Protein AF-A0A211YU98-F1 (afdb_monomer)

Sequence (91 aa):
MTIDTDWIAGYVDGTLDPNRRRLVEEALERDPTLAAAVRRERDTAALLSAAFPPVEEPLPPALATLLAPRPMAPIRPWPRRSGASATRPHC

Mean predicted aligned error: 12.79 Å

Organism: NCBI:txid171674

Nearest PDB structures (foldseek):
  2q1z-assembly1_B  TM=7.427E-01  e=2.632E-01  Cereibacter sphaeroides 2.4.1
  2q1z-assembly2_D  TM=7.424E-01  e=1.458E+00  Cereibacter sphaeroides 2.4.1
  2z2s-assembly2_D  TM=6.690E-01  e=1.458E+00  Cereibacter sphaeroides 2.4.1
  5yzg-assembly1_L  TM=2.148E-01  e=8.078E+00  Homo sapiens

Secondary structure (DSSP, 8-state):
----HHHHHHHHHS-S-HHHHHHHHHHHTT-HHHHHHHHHHHHHHHHHHHHSPPP-PPPPHHHHHHHSPPPPPP-PPP--------PPPP-

pLDDT: mean 86.38, std 11.76, range [48.53, 96.06]

Foldseek 3Di:
DDQDPVLLLCLLVVVDDPVSNVVLVVVVVVDVVSVVVSVVSNVVVVVVCVVDPDDPDDDDPVVVVVVPDDPDDDDDDDDDDPPPDDDDDDD

Radius of gyration: 31.07 Å; Cα contacts (8 Å, |Δi|>4): 24; chains: 1; bounding box: 69×79×42 Å

Structure (mmCIF, N/CA/C/O backbone):
data_AF-A0A211YU98-F1
#
_entry.id   AF-A0A211YU98-F1
#
loop_
_atom_site.group_PDB
_atom_site.id
_atom_site.type_symbol
_atom_site.label_atom_id
_atom_site.label_alt_id
_atom_site.label_comp_id
_atom_site.label_asym_id
_atom_site.label_entity_id
_atom_site.label_seq_id
_atom_site.pdbx_PDB_ins_code
_atom_site.Cartn_x
_atom_site.Cartn_y
_atom_site.Cartn_z
_atom_site.occupancy
_atom_site.B_iso_or_equiv
_atom_site.auth_seq_id
_atom_site.auth_comp_id
_atom_site.auth_asym_id
_atom_site.auth_atom_id
_atom_site.pdbx_PDB_model_num
ATOM 1 N N . MET A 1 1 ? -14.052 11.889 16.095 1.00 60.31 1 MET A N 1
ATOM 2 C CA . MET A 1 1 ? -13.074 11.945 14.989 1.00 60.31 1 MET A CA 1
ATOM 3 C C . MET A 1 1 ? -13.482 10.869 14.003 1.00 60.31 1 MET A C 1
ATOM 5 O O . MET A 1 1 ? -13.690 9.752 14.454 1.00 60.31 1 MET A O 1
ATOM 9 N N . THR A 1 2 ? -13.684 11.202 12.731 1.00 82.62 2 THR A N 1
ATOM 10 C CA . THR A 1 2 ? -14.155 10.240 11.721 1.00 82.62 2 THR A CA 1
ATOM 11 C C . THR A 1 2 ? -12.965 9.819 10.874 1.00 82.62 2 THR A C 1
ATOM 13 O O . THR A 1 2 ? -12.281 10.688 10.344 1.00 82.62 2 THR A O 1
ATOM 16 N N . ILE A 1 3 ? -12.698 8.516 10.796 1.00 89.44 3 ILE A N 1
ATOM 17 C CA . ILE A 1 3 ? -11.687 7.969 9.887 1.00 89.44 3 ILE A CA 1
ATOM 18 C C . ILE A 1 3 ? -12.332 7.881 8.506 1.00 89.44 3 ILE A C 1
ATOM 20 O O . ILE A 1 3 ? -13.337 7.194 8.331 1.00 89.44 3 ILE A O 1
ATOM 24 N N . ASP A 1 4 ? -11.786 8.631 7.559 1.00 92.31 4 ASP A N 1
ATOM 25 C CA . ASP A 1 4 ? -12.248 8.680 6.176 1.00 92.31 4 ASP A CA 1
ATOM 26 C C . ASP A 1 4 ? -11.489 7.691 5.273 1.00 92.31 4 ASP A C 1
ATOM 28 O O . ASP A 1 4 ? -10.591 6.959 5.699 1.00 92.31 4 ASP A O 1
ATOM 32 N N . THR A 1 5 ? -11.885 7.652 4.002 1.00 91.31 5 THR A N 1
ATOM 33 C CA . THR A 1 5 ? -11.330 6.737 3.003 1.00 91.31 5 THR A CA 1
ATOM 34 C C . THR A 1 5 ? -9.854 7.004 2.698 1.00 91.31 5 THR A C 1
ATOM 36 O O . THR A 1 5 ? -9.125 6.039 2.476 1.00 91.31 5 THR A O 1
ATOM 39 N N . ASP A 1 6 ? -9.377 8.252 2.760 1.00 93.00 6 ASP A N 1
ATOM 40 C CA . ASP A 1 6 ? -7.966 8.576 2.499 1.00 93.00 6 ASP A CA 1
ATOM 41 C C . ASP A 1 6 ? -7.075 8.035 3.620 1.00 93.00 6 ASP A C 1
ATOM 43 O O . ASP A 1 6 ? -5.981 7.524 3.374 1.00 93.00 6 ASP A O 1
ATOM 47 N N . TRP A 1 7 ? -7.555 8.086 4.865 1.00 95.62 7 TRP A N 1
ATOM 48 C CA . TRP A 1 7 ? -6.850 7.474 5.993 1.00 95.62 7 TRP A CA 1
ATOM 49 C C . TRP A 1 7 ? -6.804 5.951 5.880 1.00 95.62 7 TRP A C 1
ATOM 51 O O . TRP A 1 7 ? -5.776 5.354 6.199 1.00 95.62 7 TRP A O 1
ATOM 61 N N . ILE A 1 8 ? -7.888 5.321 5.418 1.00 95.31 8 ILE A N 1
ATOM 62 C CA . ILE A 1 8 ? -7.938 3.871 5.188 1.00 95.31 8 ILE A CA 1
ATOM 63 C C . ILE A 1 8 ? -6.952 3.473 4.084 1.00 95.31 8 ILE A C 1
ATOM 65 O O . ILE A 1 8 ? -6.144 2.570 4.304 1.00 95.31 8 ILE A O 1
ATOM 69 N N . ALA A 1 9 ? -6.968 4.166 2.942 1.00 93.38 9 ALA A N 1
ATOM 70 C CA . ALA A 1 9 ?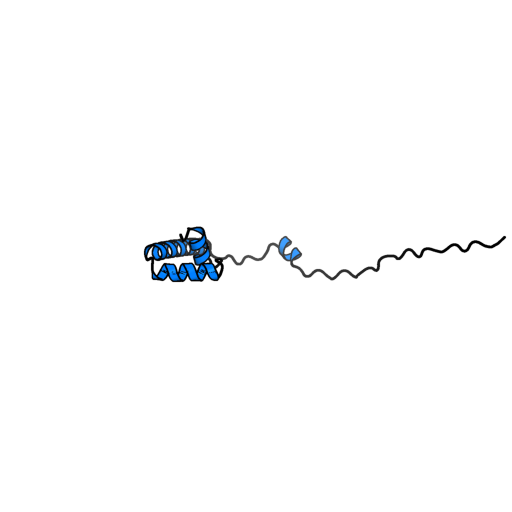 -6.050 3.913 1.832 1.00 93.38 9 ALA A CA 1
ATOM 71 C C . ALA A 1 9 ? -4.588 4.101 2.267 1.00 93.38 9 ALA A C 1
ATOM 73 O O . ALA A 1 9 ? -3.784 3.179 2.129 1.00 93.38 9 ALA A O 1
ATOM 74 N N . GLY A 1 10 ? -4.286 5.228 2.923 1.00 95.00 10 GLY A N 1
ATOM 75 C CA . GLY A 1 10 ? -2.953 5.521 3.451 1.00 95.00 10 GLY A CA 1
ATOM 76 C C . GLY A 1 10 ? -2.473 4.511 4.504 1.00 95.00 10 GLY A C 1
ATOM 77 O O . GLY A 1 10 ? -1.277 4.258 4.673 1.00 95.00 10 GLY A O 1
ATOM 78 N N . TYR A 1 11 ? -3.397 3.949 5.287 1.00 95.75 11 TYR A N 1
ATOM 79 C CA . TYR A 1 11 ? -3.075 2.901 6.254 1.00 95.75 11 TYR A CA 1
ATOM 80 C C . TYR A 1 11 ? -2.740 1.577 5.554 1.00 95.75 11 TYR A C 1
ATOM 82 O O . TYR A 1 11 ? -1.844 0.859 6.000 1.00 95.75 11 TYR A O 1
ATOM 90 N N . VAL A 1 12 ? -3.438 1.257 4.461 1.00 95.12 12 VAL A N 1
ATOM 91 C CA . VAL A 1 12 ? -3.237 0.027 3.682 1.00 95.12 12 VAL A CA 1
ATOM 92 C C . VAL A 1 12 ? -1.960 0.068 2.846 1.00 95.12 12 VAL A C 1
ATOM 94 O O . VAL A 1 12 ? -1.236 -0.926 2.832 1.00 95.12 12 VAL A O 1
ATOM 97 N N . ASP A 1 13 ? -1.656 1.193 2.200 1.00 91.12 13 ASP A N 1
ATOM 98 C CA . ASP A 1 13 ? -0.454 1.364 1.369 1.00 91.12 13 ASP A CA 1
ATOM 99 C C . ASP A 1 13 ? 0.811 1.746 2.172 1.00 91.12 13 ASP A C 1
ATOM 101 O O . ASP A 1 13 ? 1.924 1.738 1.645 1.00 91.12 13 ASP A O 1
ATOM 105 N N . GLY A 1 14 ? 0.657 2.054 3.465 1.00 94.19 14 GLY A N 1
ATOM 106 C CA . GLY A 1 14 ? 1.751 2.399 4.370 1.00 94.19 14 GLY A CA 1
ATOM 107 C C . GLY A 1 14 ? 2.221 3.857 4.301 1.00 94.19 14 GLY A C 1
ATOM 108 O O . GLY A 1 14 ? 3.199 4.196 4.976 1.00 94.19 14 GLY A O 1
ATOM 109 N N . THR A 1 15 ? 1.535 4.726 3.559 1.00 95.38 15 THR A N 1
ATOM 110 C CA . THR A 1 15 ? 1.872 6.153 3.402 1.00 95.38 15 THR A CA 1
ATOM 111 C C . THR A 1 15 ? 1.328 7.046 4.522 1.00 95.38 15 THR A C 1
ATOM 113 O O . THR A 1 15 ? 1.728 8.206 4.641 1.00 95.38 15 THR A O 1
ATOM 116 N N . LEU A 1 16 ? 0.449 6.521 5.382 1.00 95.81 16 LEU A N 1
ATOM 117 C CA . LEU A 1 16 ? -0.130 7.284 6.487 1.00 95.81 16 LEU A CA 1
ATOM 118 C C . LEU A 1 16 ? 0.921 7.670 7.541 1.00 95.81 16 LEU A C 1
ATOM 120 O O . LEU A 1 16 ? 1.704 6.829 7.991 1.00 95.81 16 LEU A O 1
ATOM 124 N N . ASP A 1 17 ? 0.868 8.931 7.984 1.00 95.12 17 ASP A N 1
ATOM 125 C CA . ASP A 1 17 ? 1.710 9.472 9.058 1.00 95.12 17 ASP A CA 1
ATOM 126 C C . ASP A 1 17 ? 1.639 8.616 10.345 1.00 95.12 17 ASP A C 1
ATOM 128 O O . ASP A 1 17 ? 0.551 8.147 10.704 1.00 95.12 17 ASP A O 1
ATOM 132 N N . PRO A 1 18 ? 2.749 8.446 11.093 1.00 94.94 18 PRO A N 1
ATOM 133 C CA . PRO A 1 18 ? 2.789 7.595 12.284 1.00 94.94 18 PRO A CA 1
ATOM 134 C C . PRO A 1 18 ? 1.758 7.935 13.368 1.00 94.94 18 PRO A C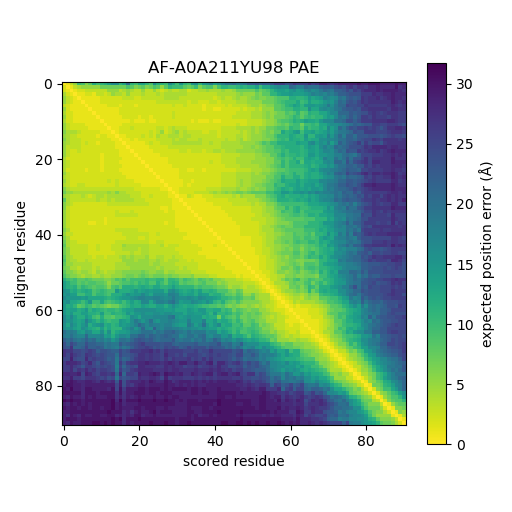 1
ATOM 136 O O . PRO A 1 18 ? 1.242 7.026 14.021 1.00 94.94 18 PRO A O 1
ATOM 139 N N . ASN A 1 19 ? 1.429 9.215 13.576 1.00 94.75 19 ASN A N 1
ATOM 140 C CA . ASN A 1 19 ? 0.430 9.603 14.575 1.00 94.75 19 ASN A CA 1
ATOM 141 C C . ASN A 1 19 ? -0.974 9.195 14.128 1.00 94.75 19 ASN A C 1
ATOM 143 O O . ASN A 1 19 ? -1.756 8.671 14.920 1.00 94.75 19 ASN A O 1
ATOM 147 N N . ARG A 1 20 ? -1.283 9.392 12.843 1.00 94.38 20 ARG A N 1
ATOM 148 C CA . ARG A 1 20 ? -2.566 8.990 12.253 1.00 94.38 20 ARG A CA 1
ATOM 149 C C . ARG A 1 20 ? -2.709 7.472 12.207 1.00 94.38 20 ARG A C 1
ATOM 151 O O . ARG A 1 20 ? -3.783 6.960 12.498 1.00 94.38 20 ARG A O 1
ATOM 158 N N . ARG A 1 21 ? -1.619 6.754 11.931 1.00 95.62 21 ARG A N 1
ATOM 159 C CA . ARG A 1 21 ? -1.570 5.288 11.970 1.00 95.62 21 ARG A CA 1
ATOM 160 C C . ARG A 1 21 ? -1.989 4.732 13.329 1.00 95.62 21 ARG A C 1
ATOM 162 O O . ARG A 1 21 ? -2.870 3.882 13.365 1.00 95.62 21 ARG A O 1
ATOM 169 N N . ARG A 1 22 ? -1.444 5.265 14.427 1.00 95.25 22 ARG A N 1
ATOM 170 C CA . ARG A 1 22 ? -1.834 4.846 15.787 1.00 95.25 22 ARG A CA 1
ATOM 171 C C . ARG A 1 22 ? -3.321 5.055 16.059 1.00 95.25 22 ARG A C 1
ATOM 173 O O . ARG A 1 22 ? -3.969 4.188 16.628 1.00 95.25 22 ARG A O 1
ATOM 180 N N . LEU A 1 23 ? -3.880 6.177 15.605 1.00 94.75 23 LEU A N 1
ATOM 181 C CA . LEU A 1 23 ? -5.311 6.451 15.757 1.00 94.75 23 LEU A CA 1
ATOM 182 C C . LEU A 1 23 ? -6.183 5.452 14.981 1.00 94.75 23 LEU A C 1
ATOM 184 O O . LEU A 1 23 ? -7.242 5.064 15.470 1.00 94.75 23 LEU A O 1
ATOM 188 N N . VAL A 1 24 ? -5.747 5.026 13.791 1.00 94.38 24 VAL A N 1
ATOM 189 C CA . VAL A 1 24 ? -6.433 3.981 13.015 1.00 94.38 24 VAL A CA 1
ATOM 190 C C . VAL A 1 24 ? -6.315 2.621 13.703 1.00 94.38 24 VAL A C 1
ATOM 192 O O . VAL A 1 24 ? -7.311 1.914 13.795 1.00 94.38 24 VAL A O 1
ATOM 195 N N . GLU A 1 25 ? -5.143 2.267 14.232 1.00 95.00 25 GLU A N 1
ATOM 196 C CA . GLU A 1 25 ? -4.924 1.013 14.971 1.00 95.00 25 GLU A CA 1
ATOM 197 C C . GLU A 1 25 ? -5.828 0.918 16.205 1.00 95.00 25 GLU A C 1
ATOM 199 O O . GLU A 1 25 ? -6.548 -0.063 16.375 1.00 95.00 25 GLU A O 1
ATOM 204 N N . GLU A 1 26 ? -5.885 1.979 17.007 1.00 94.81 26 GLU A N 1
ATOM 205 C CA . GLU A 1 26 ? -6.791 2.056 18.152 1.00 94.81 26 GLU A CA 1
ATOM 206 C C . GLU A 1 26 ? -8.275 1.986 17.760 1.00 94.81 26 GLU A C 1
ATOM 208 O O . GLU A 1 26 ? -9.107 1.479 18.517 1.00 94.81 26 GLU A O 1
ATOM 213 N N . ALA A 1 27 ? -8.643 2.541 16.604 1.00 93.81 27 ALA A N 1
ATOM 214 C CA . ALA A 1 27 ? -10.010 2.470 16.107 1.00 93.81 27 ALA A CA 1
ATOM 215 C C . ALA A 1 27 ? -10.351 1.069 15.582 1.00 93.81 27 ALA A C 1
ATOM 217 O O . ALA A 1 27 ? -11.466 0.604 15.798 1.00 93.81 27 ALA A O 1
ATOM 218 N N . LEU A 1 28 ? -9.397 0.370 14.962 1.00 94.81 28 LEU A N 1
ATOM 219 C CA . LEU A 1 28 ? -9.570 -0.999 14.469 1.00 94.81 28 LEU A CA 1
ATOM 220 C C . LEU A 1 28 ? -9.875 -1.998 15.590 1.00 94.81 28 LEU A C 1
ATOM 222 O O . LEU A 1 28 ? -10.628 -2.943 15.368 1.00 94.81 28 LEU A O 1
ATOM 226 N N . GLU A 1 29 ? -9.339 -1.782 16.792 1.00 93.38 29 GLU A N 1
ATOM 227 C CA . GLU A 1 29 ? -9.647 -2.613 17.964 1.00 93.38 29 GLU A CA 1
ATOM 228 C C . GLU A 1 29 ? -11.100 -2.465 18.440 1.00 93.38 29 GLU A C 1
ATOM 230 O O . GLU A 1 29 ? -11.651 -3.373 19.064 1.00 93.38 29 GLU A O 1
ATOM 235 N N . ARG A 1 30 ? -11.722 -1.313 18.170 1.00 93.38 30 ARG A N 1
ATOM 236 C CA . ARG A 1 30 ? -13.028 -0.926 18.729 1.00 93.38 30 ARG A CA 1
ATOM 237 C C . ARG A 1 30 ? -14.150 -0.944 17.693 1.00 93.38 30 ARG A C 1
ATOM 239 O O . ARG A 1 30 ? -15.313 -1.062 18.072 1.00 93.38 30 ARG A O 1
ATOM 246 N N . ASP A 1 31 ? -13.815 -0.831 16.410 1.00 94.00 31 ASP A N 1
ATOM 247 C CA . ASP A 1 31 ? -14.765 -0.729 15.308 1.00 94.00 31 ASP A CA 1
ATOM 248 C C . ASP A 1 31 ? -14.588 -1.879 14.291 1.00 94.00 31 ASP A C 1
ATOM 250 O O . ASP A 1 31 ? -13.715 -1.828 13.415 1.00 94.00 31 ASP A O 1
ATOM 254 N N . PRO A 1 32 ? -15.448 -2.916 14.345 1.00 93.38 32 PRO A N 1
ATOM 255 C CA . PRO A 1 32 ? -15.395 -4.021 13.391 1.00 93.38 32 PRO A CA 1
ATOM 256 C C . PRO A 1 32 ? -15.780 -3.603 11.962 1.00 93.38 32 PRO A C 1
ATOM 258 O O . PRO A 1 32 ? -15.402 -4.283 11.005 1.00 93.38 32 PRO A O 1
ATOM 261 N N . THR A 1 33 ? -16.512 -2.498 11.782 1.00 93.62 33 THR A N 1
ATOM 262 C CA . THR A 1 33 ? -16.892 -2.010 10.447 1.00 93.62 33 THR A CA 1
ATOM 263 C C . THR A 1 33 ? -15.702 -1.376 9.736 1.00 93.62 33 THR A C 1
ATOM 265 O O . THR A 1 33 ? -15.464 -1.660 8.559 1.00 93.62 33 THR A O 1
ATOM 268 N N . LEU A 1 34 ? -14.880 -0.625 10.472 1.00 94.31 34 LEU A N 1
ATOM 269 C CA . LEU A 1 34 ? -13.599 -0.119 9.988 1.00 94.31 34 LEU A CA 1
ATOM 270 C C . LEU A 1 34 ? -12.654 -1.270 9.620 1.00 94.31 34 LEU A C 1
ATOM 272 O O . LEU A 1 34 ? -12.017 -1.232 8.566 1.00 94.31 34 LEU A O 1
ATOM 276 N N . ALA A 1 35 ? -12.605 -2.325 10.438 1.00 94.44 35 ALA A N 1
ATOM 277 C CA . ALA A 1 35 ? -11.802 -3.509 10.137 1.00 94.44 35 ALA A CA 1
ATOM 278 C C . ALA A 1 35 ? -12.236 -4.191 8.829 1.00 94.44 35 ALA A C 1
ATOM 280 O O . ALA A 1 35 ? -11.388 -4.582 8.021 1.00 94.44 35 ALA A O 1
ATOM 281 N N . ALA A 1 36 ? -13.546 -4.285 8.578 1.00 95.19 36 ALA A N 1
ATOM 282 C CA . ALA A 1 36 ? -14.072 -4.795 7.314 1.00 95.19 36 ALA A CA 1
ATOM 283 C C . ALA A 1 36 ? -13.707 -3.890 6.122 1.00 95.19 36 ALA A C 1
ATOM 285 O O . ALA A 1 36 ? -13.337 -4.401 5.062 1.00 95.19 36 ALA A O 1
ATOM 286 N N . ALA A 1 37 ? -13.751 -2.565 6.295 1.00 94.56 37 ALA A N 1
ATOM 287 C CA . ALA A 1 37 ? -13.363 -1.608 5.259 1.00 94.56 37 ALA A CA 1
ATOM 288 C C . ALA A 1 37 ? -11.870 -1.715 4.900 1.00 94.56 37 ALA A C 1
ATOM 290 O O . ALA A 1 37 ? -11.530 -1.847 3.725 1.00 94.56 37 ALA A O 1
ATOM 291 N N . VAL A 1 38 ? -10.986 -1.759 5.904 1.00 95.69 38 VAL A N 1
ATOM 292 C CA . VAL A 1 38 ? -9.540 -1.966 5.709 1.00 95.69 38 VAL A CA 1
ATOM 293 C C . VAL A 1 38 ? -9.261 -3.302 5.021 1.00 95.69 38 VAL A C 1
ATOM 295 O O . VAL A 1 38 ? -8.395 -3.383 4.149 1.00 95.69 38 VAL A O 1
ATOM 298 N N . ARG A 1 39 ? -9.992 -4.363 5.382 1.00 95.75 39 ARG A N 1
ATOM 299 C CA . ARG A 1 39 ? -9.840 -5.668 4.730 1.00 95.75 39 ARG A CA 1
ATOM 300 C C . ARG A 1 39 ? -10.237 -5.620 3.255 1.00 95.75 39 ARG A C 1
ATOM 302 O O . ARG A 1 39 ? -9.464 -6.079 2.424 1.00 95.75 39 ARG A O 1
ATOM 309 N N . ARG A 1 40 ? -11.381 -5.014 2.926 1.00 95.38 40 ARG A N 1
ATOM 310 C CA . ARG A 1 40 ? -11.824 -4.827 1.533 1.00 95.38 40 ARG A CA 1
ATOM 311 C C . ARG A 1 40 ? -10.792 -4.060 0.703 1.00 95.38 40 ARG A C 1
ATOM 313 O O . ARG A 1 40 ? -10.551 -4.411 -0.452 1.00 95.38 40 ARG A O 1
ATOM 320 N N . GLU A 1 41 ? -10.194 -3.025 1.281 1.00 95.06 41 GLU A N 1
ATOM 321 C CA . GLU A 1 41 ? -9.173 -2.226 0.602 1.00 95.06 41 GLU A CA 1
ATOM 322 C C . GLU A 1 41 ? -7.896 -3.045 0.352 1.00 95.06 41 GLU A C 1
ATOM 324 O O . GLU A 1 41 ? -7.371 -3.052 -0.760 1.00 95.06 41 GLU A O 1
ATOM 329 N N .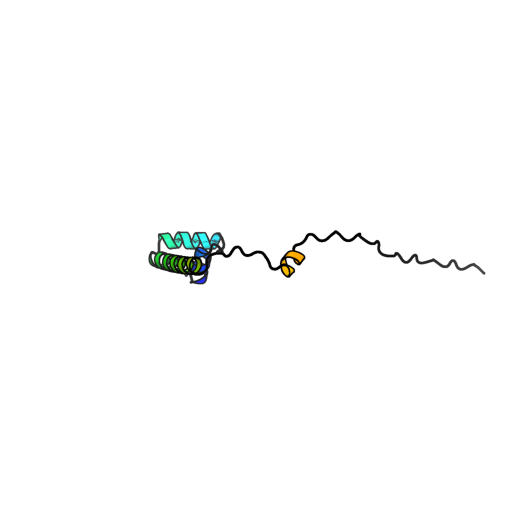 ARG A 1 42 ? -7.455 -3.843 1.336 1.00 95.44 42 ARG A N 1
ATOM 330 C CA . ARG A 1 42 ? -6.336 -4.790 1.167 1.00 95.44 42 ARG A CA 1
ATOM 331 C C . ARG A 1 42 ? -6.605 -5.832 0.090 1.00 95.44 42 ARG A C 1
ATOM 333 O O . ARG A 1 42 ? -5.723 -6.096 -0.723 1.00 95.44 42 ARG A O 1
ATOM 340 N N . ASP A 1 43 ? -7.807 -6.401 0.066 1.00 96.06 43 ASP A N 1
ATOM 341 C CA . ASP A 1 43 ? -8.197 -7.384 -0.946 1.00 96.06 43 ASP A CA 1
ATOM 342 C C . ASP A 1 43 ? -8.176 -6.749 -2.349 1.00 96.06 43 ASP A C 1
ATOM 344 O O . ASP A 1 43 ? -7.683 -7.348 -3.304 1.00 96.06 43 ASP A O 1
ATOM 348 N N . THR A 1 44 ? -8.632 -5.498 -2.470 1.00 93.69 44 THR A N 1
ATOM 349 C CA . THR A 1 44 ? -8.586 -4.734 -3.728 1.00 93.69 44 THR A CA 1
ATOM 350 C C . THR A 1 44 ? -7.147 -4.462 -4.171 1.00 93.69 44 THR A C 1
ATOM 352 O O . THR A 1 44 ? -6.799 -4.717 -5.326 1.00 93.69 44 THR A O 1
ATOM 355 N N . ALA A 1 45 ? -6.284 -4.010 -3.258 1.00 91.38 45 ALA A N 1
ATOM 356 C CA . ALA A 1 45 ? -4.866 -3.790 -3.536 1.00 91.38 45 ALA A CA 1
ATOM 357 C C . ALA A 1 45 ? -4.153 -5.088 -3.956 1.00 91.38 45 ALA A C 1
ATOM 359 O O . ALA A 1 45 ? -3.356 -5.083 -4.895 1.00 91.38 45 ALA A O 1
ATOM 360 N N . ALA A 1 46 ? -4.483 -6.215 -3.319 1.00 92.69 46 ALA A N 1
ATOM 361 C CA . ALA A 1 46 ? -3.949 -7.525 -3.679 1.00 92.69 46 ALA A CA 1
ATOM 362 C C . ALA A 1 46 ? -4.387 -7.962 -5.086 1.00 92.69 46 ALA A C 1
ATOM 364 O O . ALA A 1 46 ? -3.555 -8.440 -5.858 1.00 92.69 46 ALA A O 1
ATOM 365 N N . LEU A 1 47 ? -5.658 -7.755 -5.454 1.00 94.81 47 LEU A N 1
ATOM 366 C CA . LEU A 1 47 ? -6.154 -8.036 -6.807 1.00 94.81 47 LEU A CA 1
ATOM 367 C C . LEU A 1 47 ? -5.416 -7.211 -7.866 1.00 94.81 47 LEU A C 1
ATOM 369 O O . LEU A 1 47 ? -5.013 -7.755 -8.894 1.00 94.81 47 LEU A O 1
ATOM 373 N N . LEU A 1 48 ? -5.201 -5.919 -7.608 1.00 92.25 48 LEU A N 1
ATOM 374 C CA . LEU A 1 48 ? -4.454 -5.046 -8.514 1.00 92.25 48 LEU A CA 1
ATOM 375 C C . LEU A 1 48 ? -2.991 -5.478 -8.635 1.00 92.25 48 LEU A C 1
ATOM 377 O O . LEU A 1 48 ? -2.488 -5.605 -9.748 1.00 92.25 48 LEU A O 1
ATOM 381 N N . SER A 1 49 ? -2.324 -5.769 -7.516 1.00 90.31 49 SER A N 1
ATOM 382 C CA . SER A 1 49 ? -0.936 -6.240 -7.529 1.00 90.31 49 SER A CA 1
ATOM 383 C C . SER A 1 49 ? -0.779 -7.586 -8.241 1.00 90.31 49 SER A C 1
ATOM 385 O O . SER A 1 49 ? 0.259 -7.828 -8.851 1.00 90.31 49 SER A O 1
ATOM 387 N N . ALA A 1 50 ? -1.782 -8.463 -8.169 1.00 93.25 50 ALA A N 1
ATOM 388 C CA . ALA A 1 50 ? -1.779 -9.730 -8.892 1.00 93.25 50 ALA A CA 1
ATOM 389 C C . ALA A 1 50 ? -2.025 -9.540 -10.398 1.00 93.25 50 ALA A C 1
ATOM 391 O O . ALA A 1 50 ? -1.429 -10.246 -11.209 1.00 93.25 50 ALA A O 1
ATOM 392 N N . ALA A 1 51 ? -2.890 -8.593 -10.778 1.00 95.25 51 ALA A N 1
ATOM 393 C CA . ALA A 1 51 ? -3.181 -8.276 -12.177 1.00 95.25 51 ALA A CA 1
ATOM 394 C C . ALA A 1 51 ? -2.025 -7.537 -12.873 1.00 95.25 51 ALA A C 1
ATOM 396 O O . ALA A 1 51 ? -1.812 -7.716 -14.071 1.00 95.25 51 ALA A O 1
ATOM 397 N N . PHE A 1 52 ? -1.278 -6.730 -12.118 1.00 90.62 52 PHE A N 1
ATOM 398 C CA . PHE A 1 52 ? -0.136 -5.951 -12.588 1.00 90.62 52 PHE A CA 1
ATOM 399 C C . PHE A 1 52 ? 1.126 -6.357 -11.818 1.00 90.62 52 PHE A C 1
ATOM 401 O O . PHE A 1 52 ? 1.585 -5.607 -10.950 1.00 90.62 52 PHE A O 1
ATOM 408 N N . PRO A 1 53 ? 1.685 -7.550 -12.093 1.00 86.88 53 PRO A N 1
ATOM 409 C CA . PRO A 1 53 ? 2.919 -7.970 -11.451 1.00 86.88 53 PRO A CA 1
ATOM 410 C C . PRO A 1 53 ? 4.052 -6.995 -11.803 1.00 86.88 53 PRO A C 1
ATOM 412 O O . PRO A 1 53 ? 4.061 -6.430 -12.902 1.00 86.88 53 PRO A O 1
ATOM 415 N N . PRO A 1 54 ? 5.024 -6.791 -10.898 1.00 85.12 54 PRO A N 1
ATOM 416 C CA . PRO A 1 54 ? 6.178 -5.960 -11.194 1.00 85.12 54 PRO A CA 1
ATOM 417 C C . PRO A 1 54 ?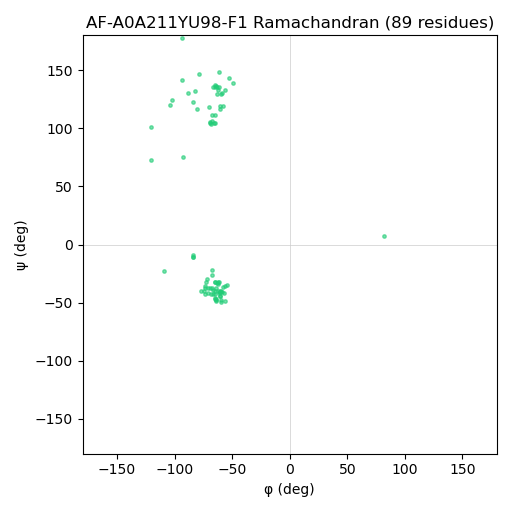 6.924 -6.536 -12.398 1.00 85.12 54 PRO A C 1
ATOM 419 O O . PRO A 1 54 ? 7.229 -7.728 -12.449 1.00 85.12 54 PRO A O 1
ATOM 422 N N . VAL A 1 55 ? 7.208 -5.675 -13.369 1.00 87.62 55 VAL A N 1
ATOM 423 C CA . VAL A 1 55 ? 7.972 -6.028 -14.560 1.00 87.62 55 VAL A CA 1
ATOM 424 C C . VAL A 1 55 ? 9.378 -5.468 -14.407 1.00 87.62 55 VAL A C 1
ATOM 426 O O . VAL A 1 55 ? 9.568 -4.260 -14.269 1.00 87.62 55 VAL A O 1
ATOM 429 N N . GLU A 1 56 ? 10.368 -6.354 -14.424 1.00 83.94 56 GLU A N 1
ATOM 430 C CA . GLU A 1 56 ? 11.783 -5.995 -14.364 1.00 83.94 56 GLU A CA 1
ATOM 431 C C . GLU A 1 56 ? 12.323 -5.871 -15.796 1.00 83.94 56 GLU A C 1
ATOM 433 O O . GLU A 1 56 ? 12.974 -6.762 -16.339 1.00 83.94 56 GLU A O 1
ATOM 438 N N . GLU A 1 57 ? 11.963 -4.769 -16.453 1.00 85.38 57 GLU A N 1
ATOM 439 C CA . GLU A 1 57 ? 12.441 -4.441 -17.796 1.00 85.38 57 GLU A CA 1
ATOM 440 C C . GLU A 1 57 ? 13.688 -3.547 -17.734 1.00 85.38 57 GLU A C 1
ATOM 442 O O . GLU A 1 57 ? 13.771 -2.644 -16.892 1.00 85.38 57 GLU A O 1
ATOM 447 N N . PRO A 1 58 ? 14.673 -3.757 -18.629 1.00 84.44 58 PRO A N 1
ATOM 448 C CA . PRO A 1 58 ? 15.829 -2.882 -18.697 1.00 84.44 58 PRO A CA 1
ATOM 449 C C . PRO A 1 58 ? 15.378 -1.460 -19.039 1.00 84.44 58 PRO A C 1
ATOM 451 O O . PRO A 1 58 ? 14.579 -1.245 -19.952 1.00 84.44 58 PRO A O 1
ATOM 454 N N . LEU A 1 59 ? 15.934 -0.475 -18.330 1.00 86.62 59 LEU A N 1
ATOM 455 C CA . LEU A 1 59 ? 15.670 0.928 -18.628 1.00 86.62 59 LEU A CA 1
ATOM 456 C C . LEU A 1 59 ? 16.022 1.224 -20.096 1.00 86.62 59 LEU A C 1
ATOM 458 O O . LEU A 1 59 ? 17.122 0.874 -20.539 1.00 86.62 59 LEU A O 1
ATOM 462 N N . PRO A 1 60 ? 15.147 1.917 -20.848 1.00 91.38 60 PRO A N 1
ATOM 463 C CA . PRO A 1 60 ? 15.453 2.356 -22.200 1.00 91.38 60 PRO A CA 1
ATOM 464 C C . PRO A 1 60 ? 16.816 3.070 -22.271 1.00 91.38 60 PRO A C 1
ATOM 466 O O . PRO A 1 60 ? 17.106 3.898 -21.399 1.00 91.38 60 PRO A O 1
ATOM 469 N N . PRO A 1 61 ? 17.643 2.832 -23.311 1.00 89.50 61 PRO A N 1
ATOM 470 C CA . PRO A 1 61 ? 19.009 3.365 -23.383 1.00 89.50 61 PRO A CA 1
ATOM 471 C C . PRO A 1 61 ? 19.106 4.886 -23.213 1.00 89.50 61 PRO A C 1
ATOM 473 O O . PRO A 1 61 ? 20.048 5.396 -22.602 1.00 89.50 61 PRO A O 1
ATOM 476 N N . ALA A 1 62 ? 18.105 5.618 -23.710 1.00 89.38 62 ALA A N 1
ATOM 477 C CA . ALA A 1 62 ? 18.007 7.063 -23.538 1.00 89.38 62 ALA A CA 1
ATOM 478 C C . ALA A 1 62 ? 17.929 7.479 -22.057 1.00 89.38 62 ALA A C 1
AT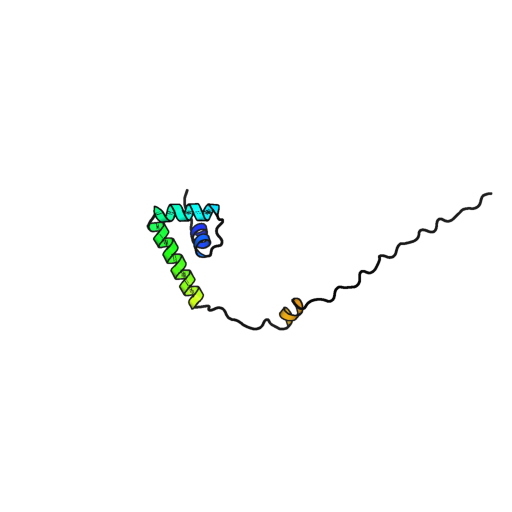OM 480 O O . ALA A 1 62 ? 18.588 8.436 -21.663 1.00 89.38 62 ALA A O 1
ATOM 481 N N . LEU A 1 63 ? 17.182 6.743 -21.225 1.00 89.50 63 LEU A N 1
ATOM 482 C CA . LEU A 1 63 ? 17.080 6.996 -19.784 1.00 89.50 63 LEU A CA 1
ATOM 483 C C . LEU A 1 63 ? 18.321 6.501 -19.038 1.00 89.50 63 LEU A C 1
ATOM 485 O O . LEU A 1 63 ? 18.835 7.208 -18.173 1.00 89.50 63 LEU A O 1
ATOM 489 N N . ALA A 1 64 ? 18.854 5.335 -19.415 1.00 89.62 64 ALA A N 1
A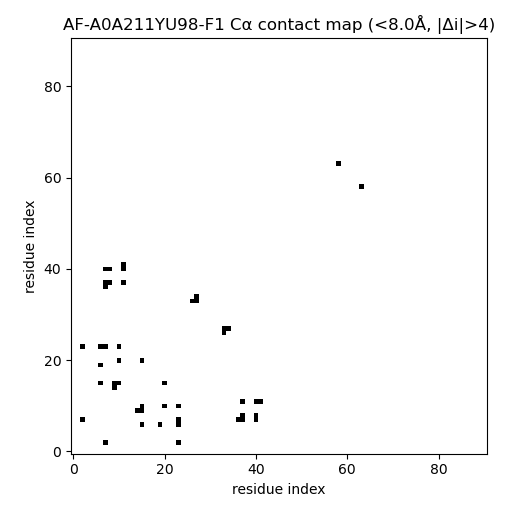TOM 490 C CA . ALA A 1 64 ? 20.086 4.803 -18.831 1.00 89.62 64 ALA A CA 1
ATOM 491 C C . ALA A 1 64 ? 21.272 5.775 -19.002 1.00 89.62 64 ALA A C 1
ATOM 493 O O . ALA A 1 64 ? 22.078 5.948 -18.090 1.00 89.62 64 ALA A O 1
ATOM 494 N N . THR A 1 65 ? 21.333 6.481 -20.136 1.00 90.00 65 THR A N 1
ATOM 495 C CA . THR A 1 65 ? 22.359 7.501 -20.415 1.00 90.00 65 THR A CA 1
ATOM 496 C C . THR A 1 65 ? 22.270 8.701 -19.465 1.00 90.00 65 THR A C 1
ATOM 498 O O . THR A 1 65 ? 23.296 9.283 -19.125 1.00 90.00 65 THR A O 1
ATOM 501 N N . LEU A 1 66 ? 21.069 9.065 -18.997 1.00 89.00 66 LEU A N 1
ATOM 502 C CA . LEU A 1 66 ? 20.888 10.164 -18.039 1.00 89.00 66 LEU A CA 1
ATOM 503 C C . LEU A 1 66 ? 21.388 9.808 -16.634 1.00 89.00 66 LEU A C 1
ATOM 505 O O . LEU A 1 66 ? 21.818 10.694 -15.900 1.00 89.00 66 LEU A O 1
ATOM 509 N N . LEU A 1 67 ? 21.335 8.525 -16.269 1.00 86.88 67 LEU A N 1
ATOM 510 C CA . LEU A 1 67 ? 21.836 8.016 -14.990 1.00 86.88 67 LEU A CA 1
ATOM 511 C C . LEU A 1 67 ? 23.342 7.721 -15.023 1.00 86.88 67 LEU A C 1
ATOM 513 O O . LEU A 1 67 ? 23.940 7.476 -13.975 1.00 86.88 67 LEU A O 1
ATOM 517 N N . ALA A 1 68 ? 23.963 7.735 -16.208 1.00 87.31 68 ALA A N 1
ATOM 518 C CA . ALA A 1 68 ? 25.385 7.477 -16.344 1.00 87.31 68 ALA A CA 1
ATOM 519 C C . ALA A 1 68 ? 26.195 8.550 -15.587 1.00 87.31 68 ALA A C 1
ATOM 521 O O . ALA A 1 68 ? 25.930 9.748 -15.738 1.00 87.31 68 ALA A O 1
ATOM 522 N N . PRO A 1 69 ? 27.195 8.152 -14.779 1.00 84.00 69 PRO A N 1
ATOM 523 C CA . PRO A 1 69 ? 28.011 9.094 -14.031 1.00 84.00 69 PRO A CA 1
ATOM 524 C C . PRO A 1 69 ? 28.678 10.083 -14.986 1.00 84.00 69 PRO A C 1
ATOM 526 O O . PRO A 1 69 ? 29.445 9.712 -15.876 1.00 84.00 69 PRO A O 1
ATOM 529 N N . ARG A 1 70 ? 28.368 11.369 -14.805 1.00 82.62 70 ARG A N 1
ATOM 530 C CA . ARG A 1 70 ? 28.926 12.429 -15.639 1.00 82.62 70 ARG A CA 1
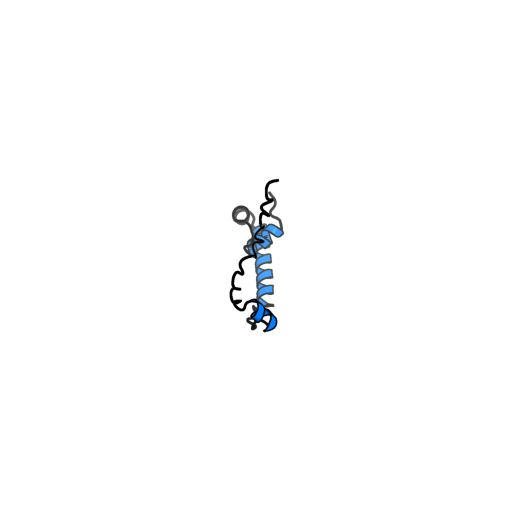ATOM 531 C C . ARG A 1 70 ? 30.320 12.792 -15.125 1.00 82.62 70 ARG A C 1
ATOM 533 O O . ARG A 1 70 ? 30.468 13.033 -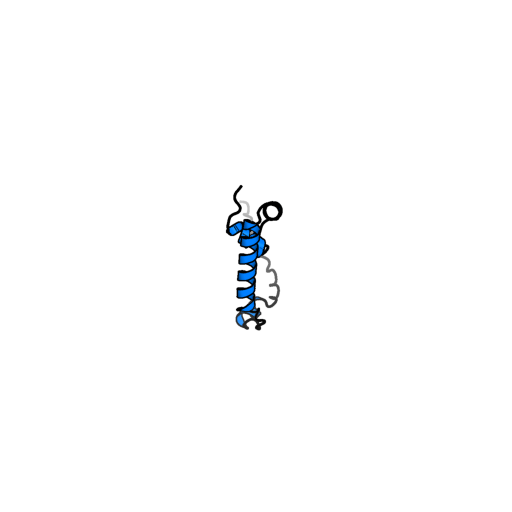13.926 1.00 82.62 70 ARG A O 1
ATOM 540 N N . PRO A 1 71 ? 31.339 12.885 -15.998 1.00 79.56 71 PRO A N 1
ATOM 541 C CA . PRO A 1 71 ? 32.646 13.363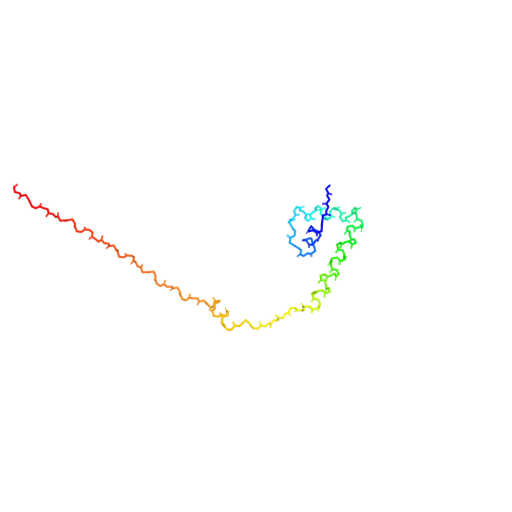 -15.579 1.00 79.56 71 PRO A CA 1
ATOM 542 C C . PRO A 1 71 ? 32.515 14.777 -15.005 1.00 79.56 71 PRO A C 1
ATOM 544 O O . PRO A 1 71 ? 31.886 15.653 -15.609 1.00 79.56 71 PRO A O 1
ATOM 547 N N . MET A 1 72 ? 33.095 14.986 -13.822 1.00 77.62 72 MET A N 1
ATOM 548 C CA . MET A 1 72 ? 33.106 16.286 -13.161 1.00 77.62 72 MET A CA 1
ATOM 549 C C . MET A 1 72 ? 33.828 17.297 -14.052 1.00 77.62 72 MET A C 1
ATOM 551 O O . MET A 1 72 ? 34.996 17.117 -14.399 1.00 77.62 72 MET A O 1
ATOM 555 N N . ALA A 1 73 ? 33.116 18.351 -14.454 1.00 78.94 73 ALA A N 1
ATOM 556 C CA . ALA A 1 73 ? 33.701 19.395 -15.277 1.00 78.94 73 ALA A CA 1
ATOM 557 C C . ALA A 1 73 ? 34.798 20.128 -14.482 1.00 78.94 73 ALA A C 1
ATOM 559 O O . ALA A 1 73 ? 34.587 20.449 -13.308 1.00 78.94 73 ALA A O 1
ATOM 560 N N . PRO A 1 74 ? 35.956 20.423 -15.097 1.00 78.81 74 PRO A N 1
ATOM 561 C CA . PRO A 1 74 ? 36.999 21.182 -14.429 1.00 78.81 74 PRO A CA 1
ATOM 562 C C . PRO A 1 74 ? 36.484 22.586 -14.104 1.00 78.81 74 PRO A C 1
ATOM 564 O O . PRO A 1 74 ? 35.959 23.290 -14.972 1.00 78.81 74 PRO A O 1
ATOM 567 N N . ILE A 1 75 ? 36.656 22.999 -12.848 1.00 80.12 75 ILE A N 1
ATOM 568 C CA . ILE A 1 75 ? 36.315 24.347 -12.394 1.00 80.12 75 ILE A CA 1
ATOM 569 C C . ILE A 1 75 ? 37.232 25.323 -13.130 1.00 80.12 75 ILE A C 1
ATOM 571 O O . ILE A 1 75 ? 38.443 25.352 -12.906 1.00 80.12 75 ILE A O 1
ATOM 575 N N . ARG A 1 76 ? 36.657 26.127 -14.029 1.00 81.50 76 ARG A N 1
ATOM 576 C CA . ARG A 1 76 ? 37.389 27.208 -14.687 1.00 81.50 76 ARG A CA 1
ATOM 577 C C . ARG A 1 76 ? 37.372 28.441 -13.785 1.00 81.50 76 ARG A C 1
ATOM 579 O O . ARG A 1 76 ? 36.285 28.915 -13.452 1.00 81.50 76 ARG A O 1
ATOM 586 N N . PRO A 1 77 ? 38.539 28.981 -13.393 1.00 77.75 77 PRO A N 1
ATOM 587 C CA . PRO A 1 77 ? 38.579 30.213 -12.627 1.00 77.75 77 PRO A CA 1
ATOM 588 C C . PRO A 1 77 ? 38.030 31.364 -13.475 1.00 77.75 77 PRO A C 1
ATOM 590 O O . PRO A 1 77 ? 38.350 31.502 -14.657 1.00 77.75 77 PRO A O 1
ATOM 593 N N . TRP A 1 78 ? 37.185 32.188 -12.859 1.00 76.50 78 TRP A N 1
ATOM 594 C CA . TRP A 1 78 ? 36.627 33.373 -13.498 1.00 76.50 78 TRP A CA 1
ATOM 595 C C . TRP A 1 78 ? 37.745 34.370 -13.847 1.00 76.50 78 TRP A C 1
ATOM 597 O O . TRP A 1 78 ? 38.605 34.630 -12.997 1.00 76.50 78 TRP A O 1
ATOM 607 N N . PRO A 1 79 ? 37.750 34.974 -15.052 1.00 77.88 79 PRO A N 1
ATOM 608 C CA . PRO A 1 79 ? 38.759 35.962 -15.401 1.00 77.88 79 PRO A CA 1
ATOM 609 C C . PRO A 1 79 ? 38.572 37.221 -14.544 1.00 77.88 79 PRO A C 1
ATOM 611 O O . PRO A 1 79 ? 37.594 37.961 -14.680 1.00 77.88 79 PRO A O 1
ATOM 614 N N . ARG A 1 80 ? 39.525 37.483 -13.642 1.00 74.81 80 ARG A N 1
ATOM 615 C CA . ARG A 1 80 ? 39.606 38.766 -12.936 1.00 74.81 80 ARG A CA 1
ATOM 616 C C . ARG A 1 80 ? 40.031 39.838 -13.940 1.00 74.81 80 ARG A C 1
ATOM 618 O O . ARG A 1 80 ? 41.124 39.770 -14.492 1.00 74.81 80 ARG A O 1
ATOM 625 N N . ARG A 1 81 ? 39.182 40.846 -14.161 1.00 70.44 81 ARG A N 1
ATOM 626 C CA . ARG A 1 81 ? 39.611 42.098 -14.797 1.00 70.44 81 ARG A CA 1
ATOM 627 C C . ARG A 1 81 ? 40.529 42.822 -13.816 1.00 70.44 81 ARG A C 1
ATOM 629 O O . ARG A 1 81 ? 40.055 43.384 -12.833 1.00 70.44 81 ARG A O 1
ATOM 636 N N . SER A 1 82 ? 41.830 42.788 -14.073 1.00 68.12 82 SER A N 1
ATOM 637 C CA . SER A 1 82 ? 42.790 43.657 -13.399 1.00 68.12 82 SER A CA 1
ATOM 638 C C . SER A 1 82 ? 42.527 45.089 -13.859 1.00 68.12 82 SER A C 1
ATOM 640 O O . SER A 1 82 ? 42.839 45.449 -14.992 1.00 68.12 82 SER A O 1
ATOM 642 N N . GLY A 1 83 ? 41.889 45.892 -13.009 1.00 59.72 83 GLY A N 1
ATOM 643 C CA . GLY A 1 83 ? 41.783 47.329 -13.228 1.00 59.72 83 GLY A CA 1
ATOM 644 C C . GLY A 1 83 ? 43.176 47.941 -13.137 1.00 59.72 83 GLY A C 1
ATOM 645 O O . GLY A 1 83 ? 43.725 48.052 -12.046 1.00 59.72 83 GLY A O 1
ATOM 646 N N . ALA A 1 84 ? 43.763 48.299 -14.277 1.00 60.84 84 ALA A N 1
ATOM 647 C CA . ALA A 1 84 ? 44.969 49.109 -14.313 1.00 60.84 84 ALA A CA 1
ATOM 648 C C . ALA A 1 84 ? 44.613 50.515 -13.808 1.00 60.84 84 ALA A C 1
ATOM 650 O O . ALA A 1 84 ? 43.928 51.282 -14.485 1.00 60.84 84 ALA A O 1
ATOM 651 N N . SER A 1 85 ? 45.045 50.837 -12.592 1.00 61.28 85 SER A N 1
ATOM 652 C CA . SER A 1 85 ? 45.062 52.197 -12.066 1.00 61.28 85 SER A CA 1
ATOM 653 C C . SER A 1 85 ? 46.045 53.023 -12.897 1.00 61.28 85 SER A C 1
ATOM 655 O O . SER A 1 85 ? 47.257 52.861 -12.769 1.00 61.28 85 SER A O 1
ATOM 657 N N . ALA A 1 86 ? 45.523 53.877 -13.778 1.00 60.16 86 ALA A N 1
ATOM 658 C CA . ALA A 1 86 ? 46.319 54.847 -14.513 1.00 60.16 86 ALA A CA 1
ATOM 659 C C . ALA A 1 86 ? 46.840 55.922 -13.546 1.00 60.16 86 ALA A C 1
ATOM 661 O O . ALA A 1 86 ? 46.099 56.794 -13.091 1.00 60.16 86 ALA A O 1
ATOM 662 N N . THR A 1 87 ? 48.127 55.838 -13.232 1.00 58.03 87 THR A N 1
ATOM 663 C CA . THR A 1 87 ? 48.913 56.882 -12.574 1.00 58.03 87 THR A CA 1
ATOM 664 C C . THR A 1 87 ? 48.912 58.131 -13.464 1.00 58.03 87 THR A C 1
ATOM 666 O O . THR A 1 87 ? 49.405 58.085 -14.589 1.00 58.03 87 THR A O 1
ATOM 669 N N . ARG A 1 88 ? 48.340 59.248 -12.996 1.00 57.28 88 ARG A N 1
ATOM 670 C CA . ARG A 1 88 ? 48.466 60.560 -13.661 1.00 57.28 88 ARG A CA 1
ATOM 671 C C . ARG A 1 88 ? 49.726 61.267 -13.140 1.00 57.28 88 ARG A C 1
ATOM 673 O O . ARG A 1 88 ? 49.882 61.332 -11.923 1.00 57.28 88 ARG A O 1
ATOM 680 N N . PRO A 1 89 ? 50.608 61.797 -14.006 1.00 62.47 89 PRO A N 1
ATOM 681 C CA . PRO A 1 89 ? 51.763 62.575 -13.571 1.00 62.47 89 PRO A CA 1
ATOM 682 C C . PRO A 1 89 ? 51.366 64.013 -13.191 1.00 62.47 89 PRO A C 1
ATOM 684 O O . PRO A 1 89 ? 50.440 64.588 -13.765 1.00 62.47 89 PRO A O 1
ATOM 687 N N . HIS A 1 90 ? 52.085 64.555 -12.205 1.00 48.53 90 HIS A N 1
ATOM 688 C CA . HIS A 1 90 ? 52.045 65.943 -11.743 1.00 48.53 90 HIS A CA 1
ATOM 689 C C . HIS A 1 90 ? 52.528 66.918 -12.834 1.00 48.53 90 HIS A C 1
ATOM 691 O O . HIS A 1 90 ? 53.560 66.670 -13.459 1.00 48.53 90 HIS A O 1
ATOM 697 N N . CYS A 1 91 ? 51.807 68.031 -12.998 1.00 53.62 91 CYS A N 1
ATOM 698 C CA . CYS A 1 91 ? 52.359 69.312 -13.443 1.00 53.62 91 CYS A CA 1
ATOM 699 C C . CYS A 1 91 ? 52.554 70.205 -12.218 1.00 53.62 91 CYS A C 1
ATOM 701 O O . CYS A 1 91 ? 51.737 70.066 -11.274 1.00 53.62 91 CYS A O 1
#

Solvent-accessible surface area (backbone atoms only — not comparable to full-atom values): 6032 Å² total; per-residue (Å²): 137,84,88,50,70,68,58,45,50,23,57,70,75,65,74,42,54,73,71,59,42,52,57,50,54,63,42,44,78,74,31,69,66,58,42,52,51,49,47,53,51,47,55,51,52,49,53,50,47,67,76,55,59,90,77,93,68,82,70,56,68,78,60,48,58,72,71,47,86,72,82,82,76,80,86,74,80,78,86,77,82,78,78,79,80,79,83,80,84,86,130

InterPro domains:
  IPR041916 Anti-sigma factor, zinc-finger domain superfamily [G3DSA:1.10.10.1320] (5-73)